Protein AF-A0A1I7AZU3-F1 (afdb_monomer_lite)

pLDDT: mean 82.23, std 17.41, range [39.06, 98.44]

Secondary structure (DSSP, 8-state):
--SSHHHHHHHHHHHHHHHHHHHHHS-HHHHHHHHHHHHHHT-HHHHHHHHHHHHHTT--TT---SS---------GGGGG-TTHHHHHHHHHHHHHHHHHHHHTS-S-TTSS-HHHHHHHHHSS-GGG--HHHHHHHHHHHHHHHHHHHHHHHHHHHHH-TT-

Radius of gyration: 26.76 Å; chains: 1; bounding box: 68×52×59 Å

Foldseek 3Di:
DPPVVVVVVVVVVVVLVVLLVVLLPDDPVVLVVQLVVCVVVVPPSSNVSSVVSCVVVVVPPDPPDPPPLDDDDDDEPQCVVDVCLVVLLSLLLVLVLLVVCVVVLDQDRSNVDHSQVVCCVPPVDGRHPDHPVNSVVSNVVCVVCVVVSVVSSVVSCVVHPPDD

Sequence (164 aa):
MKLLQAAALLLLATTHQIVAEGLASLSKPELKTAVRDAVEAGDHENLMAAMEEIRRRKMWVFQPTASTCVMNVPELPVFSQHFANRMHVEQAYQLAAQKRFLEEGSCPCMFDWSFSSFVLGHLGKSPNELTQDDVIQLRDWRSQELSDILGRYTEFRNANCQGD

Organism: NCBI:txid999627

Structure (mmCIF, N/CA/C/O backbone):
data_AF-A0A1I7AZU3-F1
#
_entry.id   AF-A0A1I7AZU3-F1
#
loop_
_atom_site.group_PDB
_atom_site.id
_atom_site.type_symbol
_atom_site.label_atom_id
_atom_site.label_alt_id
_atom_site.label_comp_id
_atom_site.label_asym_id
_atom_site.label_entity_id
_atom_site.label_seq_id
_atom_site.pdbx_PDB_ins_code
_atom_site.Cartn_x
_atom_site.Cartn_y
_atom_site.Cartn_z
_atom_site.occupancy
_atom_site.B_iso_or_equiv
_atom_site.auth_seq_id
_atom_site.auth_comp_id
_atom_site.auth_asym_id
_atom_site.auth_atom_id
_atom_site.pdbx_PDB_model_num
ATOM 1 N N . MET A 1 1 ? 53.845 36.455 -38.202 1.00 45.72 1 MET A N 1
ATOM 2 C CA . MET A 1 1 ? 53.624 35.124 -37.587 1.00 45.72 1 MET A CA 1
ATOM 3 C C . MET A 1 1 ? 52.453 35.151 -36.584 1.00 45.72 1 MET A C 1
ATOM 5 O O . MET A 1 1 ? 52.608 34.724 -35.454 1.00 45.72 1 MET A O 1
ATOM 9 N N . LYS A 1 2 ? 51.278 35.683 -36.975 1.00 47.38 2 LYS A N 1
ATOM 10 C CA . LYS A 1 2 ? 50.066 35.784 -36.120 1.00 47.38 2 LYS A CA 1
ATOM 11 C C . LYS A 1 2 ? 48.820 35.107 -36.723 1.00 47.38 2 LYS A C 1
ATOM 13 O O . LYS A 1 2 ? 47.748 35.180 -36.145 1.00 47.38 2 LYS A O 1
ATOM 18 N N . LEU A 1 3 ? 48.959 34.434 -37.869 1.00 44.22 3 LEU A N 1
ATOM 19 C CA . LEU A 1 3 ? 47.843 33.788 -38.579 1.00 44.22 3 LEU A CA 1
ATOM 20 C C . LEU A 1 3 ? 47.729 32.277 -38.302 1.00 44.22 3 LEU A C 1
ATOM 22 O O . LEU A 1 3 ? 46.740 31.666 -38.678 1.00 44.22 3 LEU A O 1
ATOM 26 N N . LEU A 1 4 ? 48.705 31.675 -37.612 1.00 46.72 4 LEU A N 1
ATOM 27 C CA . LEU A 1 4 ? 48.727 30.230 -37.336 1.00 46.72 4 LEU A CA 1
ATOM 28 C C . LEU A 1 4 ? 48.039 29.836 -36.014 1.00 46.72 4 LEU A C 1
ATOM 30 O O . LEU A 1 4 ? 47.676 28.679 -35.852 1.00 46.72 4 LEU A O 1
ATOM 34 N N . GLN A 1 5 ? 47.798 30.777 -35.090 1.00 47.41 5 GLN A N 1
ATOM 35 C CA . GLN A 1 5 ? 47.123 30.484 -33.811 1.00 47.41 5 GLN A CA 1
ATOM 36 C C . GLN A 1 5 ? 45.587 30.504 -33.898 1.00 47.41 5 GLN A C 1
ATOM 38 O O . GLN A 1 5 ? 44.932 29.867 -33.081 1.00 47.41 5 GLN A O 1
ATOM 43 N N . ALA A 1 6 ? 45.000 31.170 -34.898 1.00 47.62 6 ALA A N 1
ATOM 44 C CA . ALA A 1 6 ? 43.546 31.180 -35.087 1.00 47.62 6 ALA A CA 1
ATOM 45 C C . ALA A 1 6 ? 43.016 29.871 -35.709 1.00 47.62 6 ALA A C 1
ATOM 47 O O . ALA A 1 6 ? 41.888 29.475 -35.438 1.00 47.62 6 ALA A O 1
ATOM 48 N N . ALA A 1 7 ? 43.835 29.166 -36.498 1.00 48.12 7 ALA A N 1
ATOM 49 C CA . ALA A 1 7 ? 43.421 27.933 -37.170 1.00 48.12 7 ALA A CA 1
ATOM 50 C C . ALA A 1 7 ? 43.300 26.732 -36.209 1.00 48.12 7 ALA A C 1
ATOM 52 O O . ALA A 1 7 ? 42.414 25.900 -36.378 1.00 48.12 7 ALA A O 1
ATOM 53 N N . ALA A 1 8 ? 44.137 26.663 -35.167 1.00 48.19 8 ALA A N 1
ATOM 54 C CA . ALA A 1 8 ? 44.106 25.565 -34.195 1.00 48.19 8 ALA A CA 1
ATOM 55 C C . ALA A 1 8 ? 42.882 25.620 -33.258 1.00 48.19 8 ALA A C 1
ATOM 57 O O . ALA A 1 8 ? 42.354 24.581 -32.873 1.00 48.19 8 ALA A O 1
ATOM 58 N N . LEU A 1 9 ? 42.391 26.823 -32.937 1.00 46.00 9 LEU A N 1
ATOM 59 C CA . LEU A 1 9 ? 41.189 27.016 -32.116 1.00 46.00 9 LEU A CA 1
ATOM 60 C C . LEU A 1 9 ? 39.888 26.682 -32.864 1.00 46.00 9 LEU A C 1
ATOM 62 O O . LEU A 1 9 ? 38.929 26.259 -32.226 1.00 46.00 9 LEU A O 1
ATOM 66 N N . LEU A 1 10 ? 39.853 26.807 -34.198 1.00 48.47 10 LEU A N 1
ATOM 67 C CA . LEU A 1 10 ? 38.693 26.371 -34.985 1.00 48.47 10 LEU A CA 1
ATOM 68 C C . LEU A 1 10 ? 38.595 24.841 -35.105 1.00 48.47 10 LEU A C 1
ATOM 70 O O . LEU A 1 10 ? 37.488 24.318 -35.123 1.00 48.47 10 LEU A O 1
ATOM 74 N N . LEU A 1 11 ? 39.719 24.119 -35.154 1.00 46.72 11 LEU A N 1
ATOM 75 C CA . LEU A 1 11 ? 39.732 22.655 -35.321 1.00 46.72 11 LEU A CA 1
ATOM 76 C C . LEU A 1 11 ? 39.315 21.882 -34.057 1.00 46.72 11 LEU A C 1
ATOM 78 O O . LEU A 1 11 ? 38.785 20.783 -34.165 1.00 46.72 11 LEU A O 1
ATOM 82 N N . LEU A 1 12 ? 39.528 22.448 -32.866 1.00 47.03 12 LEU A N 1
ATOM 83 C CA . LEU A 1 12 ? 39.080 21.850 -31.598 1.00 47.03 12 LEU A CA 1
ATOM 84 C C . LEU A 1 12 ? 37.585 22.082 -31.326 1.00 47.03 12 LEU A C 1
ATOM 86 O O . LEU A 1 12 ? 36.958 21.306 -30.608 1.00 47.03 12 LEU A O 1
ATOM 90 N N . ALA A 1 13 ? 37.007 23.139 -31.905 1.00 49.25 13 ALA A N 1
ATOM 91 C CA . ALA A 1 13 ? 35.579 23.423 -31.792 1.00 49.25 13 ALA A CA 1
ATOM 92 C C . ALA A 1 13 ? 34.733 22.493 -32.680 1.00 49.25 13 ALA A C 1
ATOM 94 O O . ALA A 1 13 ? 33.637 22.097 -32.284 1.00 49.25 13 ALA A O 1
ATOM 95 N N . THR A 1 14 ? 35.250 22.100 -33.850 1.00 48.59 14 THR A N 1
ATOM 96 C CA . THR A 1 14 ? 34.503 21.277 -34.812 1.00 48.59 14 THR A CA 1
ATOM 97 C C . THR A 1 14 ? 34.345 19.825 -34.369 1.00 48.59 14 THR A C 1
ATOM 99 O O . THR A 1 14 ? 33.308 19.228 -34.643 1.00 48.59 14 THR A O 1
ATOM 102 N N . THR A 1 15 ? 35.311 19.243 -33.652 1.00 51.50 15 THR A N 1
ATOM 103 C CA . THR A 1 15 ? 35.198 17.853 -33.170 1.00 51.50 15 THR A CA 1
ATOM 104 C C . THR A 1 15 ? 34.104 17.701 -32.114 1.00 51.50 15 THR A C 1
ATOM 106 O O . THR A 1 15 ? 33.299 16.776 -32.200 1.00 51.50 15 THR A O 1
ATOM 109 N N . HIS A 1 16 ? 34.000 18.657 -31.184 1.00 51.28 16 HIS A N 1
ATOM 110 C CA . HIS A 1 16 ? 32.937 18.684 -30.173 1.00 51.28 16 HIS A CA 1
ATOM 111 C C . HIS A 1 16 ? 31.542 18.829 -30.798 1.00 51.28 16 HIS A C 1
ATOM 113 O O . HIS A 1 16 ? 30.585 18.209 -30.336 1.00 51.28 16 HIS A O 1
ATOM 119 N N . GLN A 1 17 ? 31.419 19.619 -31.867 1.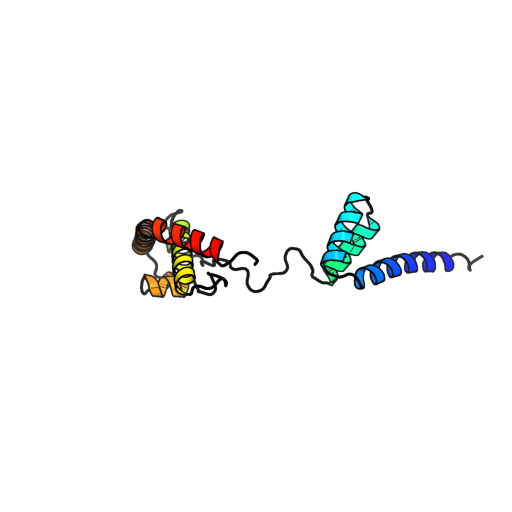00 55.00 17 GLN A N 1
ATOM 120 C CA . GLN A 1 17 ? 30.143 19.832 -32.556 1.00 55.00 17 GLN A CA 1
ATOM 121 C C . GLN A 1 17 ? 29.673 18.581 -33.314 1.00 55.00 17 GLN A C 1
ATOM 123 O O . GLN A 1 17 ? 28.489 18.260 -33.255 1.00 55.00 17 GLN A O 1
ATOM 128 N N . ILE A 1 18 ? 30.587 17.827 -33.941 1.00 57.66 18 ILE A N 1
ATOM 129 C CA . ILE A 1 18 ? 30.251 16.597 -34.685 1.00 57.66 18 ILE A CA 1
ATOM 130 C C . ILE A 1 18 ? 29.723 15.502 -33.747 1.00 57.66 18 ILE A C 1
ATOM 132 O O . ILE A 1 18 ? 28.730 14.844 -34.063 1.00 57.66 18 ILE A O 1
ATOM 136 N N . VAL A 1 19 ? 30.351 15.318 -32.581 1.00 61.09 19 VAL A N 1
ATOM 137 C CA . VAL A 1 19 ? 29.896 14.327 -31.592 1.00 61.09 19 VAL A CA 1
ATOM 138 C C . VAL A 1 19 ? 28.542 14.738 -31.006 1.00 61.09 19 VAL A C 1
ATOM 140 O O . VAL A 1 19 ? 27.632 13.915 -30.923 1.00 61.09 19 VAL A O 1
ATOM 143 N N . ALA A 1 20 ? 28.357 16.019 -30.674 1.00 60.16 20 ALA A N 1
ATOM 144 C CA . ALA A 1 20 ? 27.099 16.519 -30.123 1.00 60.16 20 ALA A CA 1
ATOM 145 C C . ALA A 1 20 ? 25.921 16.413 -31.113 1.00 60.16 20 ALA A C 1
ATOM 147 O O . ALA A 1 20 ? 24.836 15.978 -30.727 1.00 60.16 20 ALA A O 1
ATOM 148 N N . GLU A 1 21 ? 26.120 16.763 -32.388 1.00 62.31 21 GLU A N 1
ATOM 149 C CA . GLU A 1 21 ? 25.087 16.638 -33.428 1.00 62.31 21 GLU A CA 1
ATOM 150 C C . GLU A 1 21 ? 24.752 15.170 -33.734 1.00 62.31 21 GLU A C 1
ATOM 152 O O . GLU A 1 21 ? 23.577 14.821 -33.875 1.00 62.31 21 GLU A O 1
ATOM 157 N N . GLY A 1 22 ? 25.760 14.290 -33.755 1.00 77.62 22 GLY A N 1
ATOM 158 C CA . GLY A 1 22 ? 25.564 12.850 -33.917 1.00 77.62 22 GLY A CA 1
ATOM 159 C C . GLY A 1 22 ? 24.722 12.260 -32.787 1.00 77.62 22 GLY A C 1
ATOM 160 O O . GLY A 1 22 ? 23.694 11.628 -33.040 1.00 77.62 22 GLY A O 1
ATOM 161 N N . LEU A 1 23 ? 25.085 12.547 -31.535 1.00 84.50 23 LEU A N 1
ATOM 162 C CA . LEU A 1 23 ? 24.349 12.084 -30.356 1.00 84.50 23 LEU A CA 1
ATOM 163 C C . LEU A 1 23 ? 22.936 12.672 -30.289 1.00 84.50 23 LEU A C 1
ATOM 165 O O . LEU A 1 23 ? 22.009 11.959 -29.907 1.00 84.50 23 LEU A O 1
ATOM 169 N N . ALA A 1 24 ? 22.742 13.926 -30.715 1.00 82.12 24 ALA A N 1
ATOM 170 C CA . ALA A 1 24 ? 21.436 14.585 -30.795 1.00 82.12 24 ALA A CA 1
ATOM 171 C C . ALA A 1 24 ? 20.447 13.907 -31.755 1.00 82.12 24 ALA A C 1
ATOM 173 O O . ALA A 1 24 ? 19.235 14.034 -31.565 1.00 82.12 24 ALA A O 1
ATOM 174 N N . SER A 1 25 ? 20.944 13.147 -32.731 1.00 84.69 25 SER A N 1
ATOM 175 C CA . SER A 1 25 ? 20.119 12.397 -33.683 1.00 84.69 25 SER A CA 1
ATOM 176 C C . SER A 1 25 ? 19.755 10.976 -33.226 1.00 84.69 25 SER A C 1
ATOM 178 O O . SER A 1 25 ? 18.786 10.411 -33.730 1.00 84.69 25 SER A O 1
ATOM 180 N N . LEU A 1 26 ? 20.471 10.410 -32.244 1.00 86.38 26 LEU A N 1
ATOM 181 C CA . LEU A 1 26 ? 20.237 9.040 -31.766 1.00 86.38 26 LEU A CA 1
ATOM 182 C C . LEU A 1 26 ? 18.889 8.893 -31.052 1.00 86.38 26 LEU A C 1
ATOM 184 O O . LEU A 1 26 ? 18.452 9.801 -30.343 1.00 86.38 26 LEU A O 1
ATOM 188 N N . SER A 1 27 ? 18.250 7.728 -31.148 1.00 81.31 27 SER A N 1
ATOM 189 C CA . SER A 1 27 ? 17.103 7.360 -30.310 1.00 81.31 27 SER A CA 1
ATOM 190 C C . SER A 1 27 ? 17.516 7.059 -28.859 1.00 81.31 27 SER A C 1
ATOM 192 O O . SER A 1 27 ? 18.696 6.955 -28.522 1.00 81.31 27 SER A O 1
ATOM 194 N N . LYS A 1 28 ? 16.538 6.913 -27.949 1.00 79.00 28 LYS A N 1
ATOM 195 C CA . LYS A 1 28 ? 16.831 6.622 -26.532 1.00 79.00 28 LYS A CA 1
ATOM 196 C C . LYS A 1 28 ? 17.616 5.308 -26.328 1.00 79.00 28 LYS A C 1
ATOM 198 O O . LYS A 1 28 ? 18.540 5.330 -25.516 1.00 79.00 28 LYS A O 1
ATOM 203 N N . PRO A 1 29 ? 17.273 4.182 -26.991 1.00 79.38 29 PRO A N 1
ATOM 204 C CA . PRO A 1 29 ? 18.056 2.948 -26.892 1.00 79.38 29 PRO A CA 1
ATOM 205 C C . PRO A 1 29 ? 19.464 3.094 -27.473 1.00 79.38 29 PRO A C 1
ATOM 207 O O . PRO A 1 29 ? 20.424 2.682 -26.833 1.00 79.38 29 PRO A O 1
ATOM 210 N N . GLU A 1 30 ? 19.596 3.750 -28.626 1.00 82.81 30 GLU A N 1
ATOM 211 C CA . GLU A 1 30 ? 20.893 3.966 -29.281 1.00 82.81 30 GLU A CA 1
ATOM 212 C C . GLU A 1 30 ? 21.827 4.828 -28.424 1.00 82.81 30 GLU A C 1
ATOM 214 O O . GLU A 1 30 ? 23.012 4.529 -28.315 1.00 82.81 30 GLU A O 1
ATOM 219 N N . LEU A 1 31 ? 21.296 5.835 -27.724 1.00 87.25 31 LEU A N 1
ATOM 220 C CA . LEU A 1 31 ? 22.081 6.656 -26.802 1.00 87.25 31 LEU A CA 1
ATOM 221 C C . LEU A 1 31 ? 22.555 5.870 -25.561 1.00 87.25 31 LEU A C 1
ATOM 223 O O . LEU A 1 31 ? 23.650 6.113 -25.062 1.00 87.25 31 LEU A O 1
ATOM 227 N N . LYS A 1 32 ? 21.771 4.894 -25.073 1.00 82.50 32 LYS A N 1
ATOM 228 C CA . LYS A 1 32 ? 22.205 3.979 -23.996 1.00 82.50 32 LYS A CA 1
ATOM 229 C C . LYS A 1 32 ? 23.297 3.021 -24.476 1.00 82.50 32 LYS A C 1
ATOM 231 O O . LYS A 1 32 ? 24.244 2.765 -23.737 1.00 82.50 32 LYS A O 1
ATOM 236 N N . THR A 1 33 ? 23.167 2.517 -25.702 1.00 84.12 33 THR A N 1
ATOM 237 C CA . THR A 1 33 ? 24.197 1.709 -26.363 1.00 84.12 33 THR A CA 1
ATOM 238 C C . THR A 1 33 ? 25.496 2.496 -26.517 1.00 84.12 33 THR A C 1
ATOM 240 O O . THR A 1 33 ? 26.537 1.995 -26.118 1.00 84.12 33 THR A O 1
ATOM 243 N N . ALA A 1 34 ? 25.432 3.757 -26.953 1.00 84.69 34 ALA A N 1
ATOM 244 C CA . ALA A 1 34 ? 26.606 4.623 -27.059 1.00 84.69 34 ALA A CA 1
ATOM 245 C C . ALA A 1 34 ? 27.332 4.821 -25.712 1.00 84.69 34 ALA A C 1
ATOM 247 O O . ALA A 1 34 ? 28.558 4.780 -25.670 1.00 84.69 34 ALA A O 1
ATOM 248 N N . VAL A 1 35 ? 26.596 4.972 -24.599 1.00 86.75 35 VAL A N 1
ATOM 249 C CA . VAL A 1 35 ? 27.197 5.031 -23.250 1.00 86.75 35 VAL A CA 1
ATOM 250 C C . VAL A 1 35 ? 27.912 3.730 -22.897 1.00 86.75 35 VAL A C 1
ATOM 252 O O . VAL A 1 35 ? 29.043 3.773 -22.423 1.00 86.75 35 VAL A O 1
ATOM 255 N N . ARG A 1 36 ? 27.269 2.575 -23.115 1.00 85.69 36 ARG A N 1
ATOM 256 C CA . ARG A 1 36 ? 27.880 1.266 -22.843 1.00 85.69 36 ARG A CA 1
ATOM 257 C C . ARG A 1 36 ? 29.158 1.084 -23.659 1.00 85.69 36 ARG A C 1
ATOM 259 O O . ARG A 1 36 ? 30.191 0.760 -23.086 1.00 85.69 36 ARG A O 1
ATOM 266 N N . ASP A 1 37 ? 29.085 1.319 -24.963 1.00 86.06 37 ASP A N 1
ATOM 267 C CA . ASP A 1 37 ? 30.198 1.088 -25.880 1.00 86.06 37 ASP A CA 1
ATOM 268 C C . ASP A 1 37 ? 31.380 2.028 -25.554 1.00 86.06 37 ASP A C 1
ATOM 270 O O . ASP A 1 37 ? 32.532 1.601 -25.575 1.00 86.06 37 ASP A O 1
ATOM 274 N N . ALA A 1 38 ? 31.110 3.275 -25.141 1.00 88.12 38 ALA A N 1
ATOM 275 C CA . ALA A 1 38 ? 32.138 4.202 -24.661 1.00 88.12 38 ALA A CA 1
ATOM 276 C C . ALA A 1 38 ? 32.782 3.753 -23.334 1.00 88.12 38 ALA A C 1
ATOM 278 O O . ALA A 1 38 ? 33.993 3.885 -23.163 1.00 88.12 38 ALA A O 1
ATOM 279 N N . VAL A 1 39 ? 32.008 3.181 -22.401 1.00 85.75 39 VAL A N 1
ATOM 280 C CA . VAL A 1 39 ? 32.547 2.595 -21.157 1.00 85.75 39 VAL A CA 1
ATOM 281 C C . VAL A 1 39 ? 33.443 1.395 -21.459 1.00 85.75 39 VAL A C 1
ATOM 283 O O . VAL A 1 39 ? 34.542 1.308 -20.917 1.00 85.75 39 VAL A O 1
ATOM 286 N N . GLU A 1 40 ? 32.999 0.487 -22.328 1.00 84.62 40 GLU A N 1
ATOM 287 C CA . GLU A 1 40 ? 33.759 -0.709 -22.714 1.00 84.62 40 GLU A CA 1
ATOM 288 C C . GLU A 1 40 ? 35.057 -0.354 -23.452 1.00 84.62 40 GLU A C 1
ATOM 290 O O . GLU A 1 40 ? 36.088 -0.991 -23.235 1.00 84.62 40 GLU A O 1
ATOM 295 N N . ALA A 1 41 ? 35.029 0.699 -24.272 1.00 88.44 41 ALA A N 1
ATOM 296 C CA . ALA A 1 41 ? 36.199 1.214 -24.974 1.00 88.44 41 ALA A CA 1
ATOM 297 C C . ALA A 1 41 ? 37.124 2.084 -24.098 1.00 88.44 41 ALA A C 1
ATOM 299 O O . ALA A 1 41 ? 38.217 2.440 -24.539 1.00 88.44 41 ALA A O 1
ATOM 300 N N . GLY A 1 42 ? 36.708 2.453 -22.879 1.00 86.06 42 GLY A N 1
ATOM 301 C CA . GLY A 1 42 ? 37.424 3.430 -22.051 1.00 86.06 42 GLY A CA 1
ATOM 302 C C . GLY A 1 42 ? 37.466 4.837 -22.666 1.00 86.06 42 GLY A C 1
ATOM 303 O O . GLY A 1 42 ? 38.367 5.620 -22.363 1.00 86.06 42 GLY A O 1
ATOM 304 N N . ASP A 1 43 ? 36.512 5.157 -23.541 1.00 88.50 43 ASP A N 1
ATOM 305 C CA . ASP A 1 43 ? 36.437 6.408 -24.290 1.00 88.50 43 ASP A CA 1
ATOM 306 C C . ASP A 1 43 ? 35.739 7.491 -23.458 1.00 88.50 43 ASP A C 1
ATOM 308 O O . ASP A 1 43 ? 34.512 7.625 -23.430 1.00 88.50 43 ASP A O 1
ATOM 312 N N . HIS A 1 44 ? 36.551 8.259 -22.733 1.00 84.31 44 HIS A N 1
ATOM 313 C CA . HIS A 1 44 ? 36.065 9.277 -21.812 1.00 84.31 44 HIS A CA 1
ATOM 314 C C . HIS A 1 44 ? 35.313 10.419 -22.511 1.00 84.31 44 HIS A C 1
ATOM 316 O O . HIS A 1 44 ? 34.316 10.899 -21.973 1.00 84.31 44 HIS A O 1
ATOM 322 N N . GLU A 1 45 ? 35.754 10.852 -23.695 1.00 84.62 45 GLU A N 1
ATOM 323 C CA . GLU A 1 45 ? 35.132 11.983 -24.393 1.00 84.62 45 GLU A CA 1
ATOM 324 C C . GLU A 1 45 ? 33.734 11.615 -24.895 1.00 84.62 45 GLU A C 1
ATOM 326 O O . GLU A 1 45 ? 32.770 12.338 -24.625 1.00 84.62 45 GLU A O 1
ATOM 331 N N . ASN A 1 46 ? 33.590 10.452 -25.535 1.00 84.06 46 ASN A N 1
ATOM 332 C CA . ASN A 1 46 ? 32.284 9.989 -26.003 1.00 84.06 46 ASN A CA 1
ATOM 333 C C . ASN A 1 46 ? 31.351 9.621 -24.845 1.00 84.06 46 ASN A C 1
ATOM 335 O O . ASN A 1 46 ? 30.148 9.886 -24.921 1.00 84.06 46 ASN A O 1
ATOM 339 N N . LEU A 1 47 ? 31.889 9.086 -23.743 1.00 88.62 47 LEU A N 1
ATOM 340 C CA . LEU A 1 47 ? 31.111 8.844 -22.531 1.00 88.62 47 LEU A CA 1
ATOM 341 C C . LEU A 1 47 ? 30.535 10.151 -21.972 1.00 88.62 47 LEU A C 1
ATOM 343 O O . LEU A 1 47 ? 29.338 10.225 -21.691 1.00 88.62 47 LEU A O 1
ATOM 347 N N . MET A 1 48 ? 31.360 11.190 -21.827 1.00 88.62 48 MET A N 1
ATOM 348 C CA . MET A 1 48 ? 30.910 12.475 -21.290 1.00 88.62 48 MET A CA 1
ATOM 349 C C . MET A 1 48 ? 29.894 13.148 -22.214 1.00 88.62 48 MET A C 1
ATOM 351 O O . MET A 1 48 ? 28.845 13.579 -21.734 1.00 88.62 48 MET A O 1
ATOM 355 N N . ALA A 1 49 ? 30.130 13.147 -23.527 1.00 89.25 49 ALA A N 1
ATOM 356 C CA . ALA A 1 49 ? 29.195 13.704 -24.500 1.00 89.25 49 ALA A CA 1
ATOM 357 C C . ALA A 1 49 ? 27.838 12.968 -24.490 1.00 89.25 49 ALA A C 1
ATOM 359 O O . ALA A 1 49 ? 26.777 13.599 -24.484 1.00 89.25 49 ALA A O 1
ATOM 360 N N . ALA A 1 50 ? 27.841 11.632 -24.409 1.00 87.31 50 ALA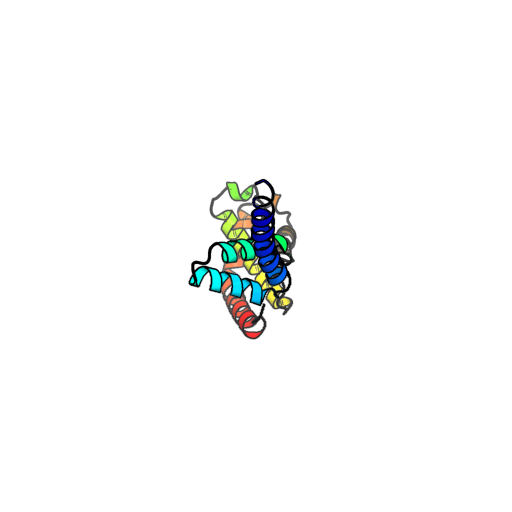 A N 1
ATOM 361 C CA . ALA A 1 50 ? 26.612 10.843 -24.316 1.00 87.31 50 ALA A CA 1
ATOM 362 C C . ALA A 1 50 ? 25.863 11.090 -22.994 1.00 87.31 50 ALA A C 1
ATOM 364 O O . ALA A 1 50 ? 24.634 11.196 -22.985 1.00 87.31 50 ALA A O 1
ATOM 365 N N . MET A 1 51 ? 26.582 11.247 -21.878 1.00 85.94 51 MET A N 1
ATOM 366 C CA . MET A 1 51 ? 25.997 11.574 -20.572 1.00 85.94 51 MET A CA 1
ATOM 367 C C . MET A 1 51 ? 25.420 12.996 -20.524 1.00 85.94 51 MET A C 1
ATOM 369 O O . MET A 1 51 ? 24.352 13.208 -19.941 1.00 85.94 51 MET A O 1
ATOM 373 N N . GLU A 1 52 ? 26.073 13.969 -21.161 1.00 88.25 52 GLU A N 1
ATOM 374 C CA . GLU A 1 52 ? 25.547 15.325 -21.337 1.00 88.25 52 GLU A CA 1
ATOM 375 C C . GLU A 1 52 ? 24.275 15.328 -22.180 1.00 88.25 52 GLU A C 1
ATOM 377 O O . GLU A 1 52 ? 23.302 15.996 -21.823 1.00 88.25 52 GLU A O 1
ATOM 382 N N . GLU A 1 53 ? 24.231 14.523 -23.238 1.00 87.44 53 GLU A N 1
ATOM 383 C CA . GLU A 1 53 ? 23.047 14.387 -24.076 1.00 87.44 53 GLU A CA 1
ATOM 384 C C . GLU A 1 53 ? 21.886 13.704 -23.331 1.00 87.44 53 GLU A C 1
ATOM 386 O O . GLU A 1 53 ? 20.742 14.168 -23.388 1.00 87.44 53 GLU A O 1
ATOM 391 N N . ILE A 1 54 ? 22.169 12.661 -22.541 1.00 84.81 54 ILE A N 1
ATOM 392 C CA . ILE A 1 54 ? 21.200 12.042 -21.621 1.00 84.81 54 ILE A CA 1
ATOM 393 C C . ILE A 1 54 ? 20.664 13.083 -20.634 1.00 84.81 54 ILE A C 1
ATOM 395 O O . ILE A 1 54 ? 19.448 13.185 -20.440 1.00 84.81 54 ILE A O 1
ATOM 399 N N . ARG A 1 55 ? 21.545 13.897 -20.042 1.00 80.19 55 ARG A N 1
ATOM 400 C CA . ARG A 1 55 ? 21.169 14.983 -19.129 1.00 80.19 55 ARG A CA 1
ATOM 401 C C . ARG A 1 55 ? 20.303 16.032 -19.828 1.00 80.19 55 ARG A C 1
ATOM 403 O O . ARG A 1 55 ? 19.260 16.403 -19.283 1.00 80.19 55 ARG A O 1
ATOM 410 N N . ARG A 1 56 ? 20.688 16.483 -21.027 1.00 85.00 56 ARG A N 1
ATOM 411 C CA . ARG A 1 56 ? 19.963 17.472 -21.845 1.00 85.00 56 ARG A CA 1
ATOM 412 C C . ARG A 1 56 ? 18.555 16.993 -22.177 1.00 85.00 56 ARG A C 1
ATOM 414 O O . ARG A 1 56 ? 17.591 17.743 -22.026 1.00 85.00 56 ARG A O 1
ATOM 421 N N . ARG A 1 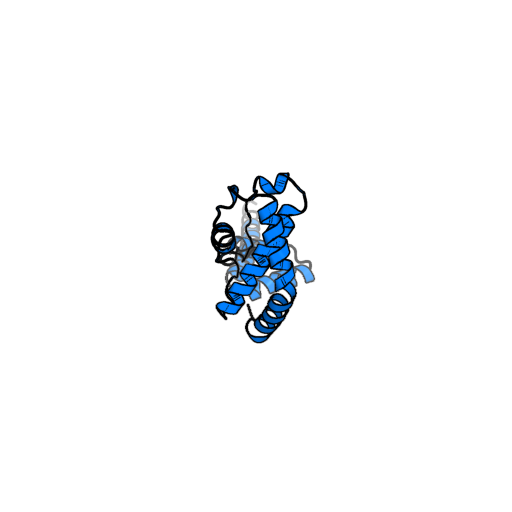57 ? 18.419 15.722 -22.556 1.00 82.38 57 ARG A N 1
ATOM 422 C CA . ARG A 1 57 ? 17.129 15.072 -22.840 1.00 82.38 57 ARG A CA 1
ATOM 423 C C . ARG A 1 57 ? 16.353 14.668 -21.591 1.00 82.38 57 ARG A C 1
ATOM 425 O O . ARG A 1 57 ? 15.285 14.066 -21.707 1.00 82.38 57 ARG A O 1
ATOM 432 N N . LYS A 1 58 ? 16.888 14.965 -20.402 1.00 77.75 58 LYS A N 1
ATOM 433 C CA . LYS A 1 58 ? 16.358 14.523 -19.110 1.00 77.75 58 LYS A CA 1
ATOM 434 C C . LYS A 1 58 ? 16.115 13.011 -19.076 1.00 77.75 58 LYS A C 1
ATOM 436 O O . LYS A 1 58 ? 15.231 12.570 -18.361 1.00 77.75 58 LYS A O 1
ATOM 441 N N . MET A 1 59 ? 16.892 12.214 -19.809 1.00 72.81 59 MET A N 1
ATOM 442 C CA . MET A 1 59 ? 16.795 10.749 -19.883 1.00 72.81 59 MET A CA 1
ATOM 443 C C . MET A 1 59 ? 17.394 10.050 -18.656 1.00 72.81 59 MET A C 1
ATOM 445 O O . MET A 1 59 ? 17.892 8.929 -18.755 1.00 72.81 59 MET A O 1
ATOM 449 N N . TRP A 1 60 ? 17.371 10.716 -17.502 1.00 62.56 60 TRP A N 1
ATOM 450 C CA . TRP A 1 60 ? 17.800 10.130 -16.244 1.00 62.56 60 TRP A CA 1
ATOM 451 C C . TRP A 1 60 ? 17.131 8.765 -16.071 1.00 62.56 60 TRP A C 1
ATOM 453 O O . TRP A 1 60 ? 15.939 8.612 -16.340 1.00 62.56 60 TRP A O 1
ATOM 463 N N . VAL A 1 61 ? 17.889 7.792 -15.563 1.00 54.59 61 VAL A N 1
ATOM 464 C CA . VAL A 1 61 ? 17.352 6.506 -15.076 1.00 54.59 61 VAL A CA 1
ATOM 465 C C . VAL A 1 61 ? 16.220 6.739 -14.055 1.00 54.59 61 VAL A C 1
ATOM 467 O O . VAL A 1 61 ? 15.357 5.891 -13.878 1.00 54.59 61 VAL A O 1
ATOM 470 N N . PHE A 1 62 ? 16.175 7.945 -13.476 1.00 47.38 62 PHE A N 1
ATOM 471 C CA . PHE A 1 62 ? 15.128 8.480 -12.618 1.00 47.38 62 PHE A CA 1
ATOM 472 C C . PHE A 1 62 ? 14.398 9.667 -13.275 1.00 47.38 62 PHE A C 1
ATOM 474 O O . PHE A 1 62 ? 14.366 10.774 -12.741 1.00 47.38 62 PHE A O 1
ATOM 481 N N . GLN A 1 63 ? 13.816 9.484 -14.459 1.00 39.06 63 GLN A N 1
ATOM 482 C CA . GLN A 1 63 ? 12.595 10.234 -14.756 1.00 39.06 63 GLN A CA 1
ATOM 483 C C . GLN A 1 63 ? 11.506 9.645 -13.858 1.00 39.06 63 GLN A C 1
ATOM 485 O O . GLN A 1 63 ? 11.348 8.425 -13.889 1.00 39.06 63 GLN A O 1
ATOM 490 N N . PRO A 1 64 ? 10.762 10.443 -13.066 1.00 40.16 64 PRO A N 1
ATOM 491 C CA . PRO A 1 64 ? 9.531 9.943 -12.489 1.00 40.16 64 PRO A CA 1
ATOM 492 C C . PRO A 1 64 ? 8.626 9.636 -13.680 1.00 40.16 64 PRO A C 1
ATOM 494 O O . PRO A 1 64 ? 8.041 10.527 -14.298 1.00 40.16 64 PRO A O 1
ATOM 497 N N . THR A 1 65 ? 8.586 8.364 -14.063 1.00 41.31 65 THR A N 1
ATOM 498 C CA . THR A 1 65 ? 7.457 7.813 -14.792 1.00 41.31 65 THR A CA 1
ATOM 499 C C . THR A 1 65 ? 6.212 8.229 -14.014 1.00 41.31 65 THR A C 1
ATOM 501 O O . THR A 1 65 ? 6.251 8.299 -12.783 1.00 41.31 65 THR A O 1
ATOM 504 N N . ALA A 1 66 ? 5.174 8.650 -14.740 1.00 43.78 66 ALA A N 1
ATOM 505 C CA . ALA A 1 66 ? 3.903 9.132 -14.206 1.00 43.78 66 ALA A CA 1
ATOM 506 C C . ALA A 1 66 ? 3.582 8.493 -12.847 1.00 43.78 66 ALA A C 1
ATOM 508 O O . ALA A 1 66 ? 3.467 7.277 -12.794 1.00 43.78 66 ALA A O 1
ATOM 509 N N . SER A 1 67 ? 3.543 9.300 -11.774 1.00 47.72 67 SER A N 1
ATOM 510 C CA . SER A 1 67 ? 3.268 8.864 -10.394 1.00 47.72 67 SER A CA 1
ATOM 511 C C . SER A 1 67 ? 3.811 7.463 -10.082 1.00 47.72 67 SER A C 1
ATOM 513 O O . SER A 1 67 ? 3.072 6.484 -10.183 1.00 47.72 67 SER A O 1
ATOM 515 N N . THR A 1 68 ? 5.090 7.345 -9.710 1.00 54.00 68 THR A N 1
ATOM 516 C CA . THR A 1 68 ? 5.617 6.100 -9.129 1.00 54.00 68 THR A CA 1
ATOM 517 C C . THR A 1 68 ? 4.575 5.545 -8.169 1.00 54.00 68 THR A C 1
ATOM 519 O O . THR A 1 68 ? 4.144 6.279 -7.277 1.00 54.00 68 THR A O 1
ATOM 522 N N . CYS A 1 69 ? 4.130 4.310 -8.403 1.00 74.19 69 CYS A N 1
ATOM 523 C CA . CYS A 1 69 ? 3.077 3.685 -7.625 1.00 74.19 69 CYS A CA 1
ATOM 524 C C . CYS A 1 69 ? 3.561 3.413 -6.202 1.00 74.19 69 CYS A C 1
ATOM 526 O O . CYS A 1 69 ? 3.991 2.314 -5.861 1.00 74.19 69 CYS A O 1
ATOM 528 N N . VAL A 1 70 ? 3.599 4.471 -5.404 1.00 83.62 70 VAL A N 1
ATOM 529 C CA . VAL A 1 70 ? 4.297 4.529 -4.132 1.00 83.62 70 VAL A CA 1
ATOM 530 C C . VAL A 1 70 ? 3.252 4.648 -3.055 1.00 83.62 70 VAL A C 1
ATOM 532 O O . VAL A 1 70 ? 2.428 5.562 -3.046 1.00 83.62 70 VAL A O 1
ATOM 535 N N . MET A 1 71 ? 3.328 3.715 -2.119 1.00 88.69 71 MET A N 1
ATOM 536 C CA . MET A 1 71 ? 2.581 3.802 -0.886 1.00 88.69 71 MET A CA 1
ATOM 537 C C . MET A 1 71 ? 2.992 5.072 -0.142 1.00 88.69 71 MET A C 1
ATOM 539 O O . MET A 1 71 ? 4.164 5.261 0.181 1.00 88.69 71 MET A O 1
ATOM 543 N N . ASN A 1 72 ? 2.019 5.930 0.148 1.00 91.38 72 ASN A N 1
ATOM 544 C CA . ASN A 1 72 ? 2.228 7.117 0.961 1.00 91.38 72 ASN A CA 1
ATOM 545 C C . ASN A 1 72 ? 1.381 7.027 2.231 1.00 91.38 72 ASN A C 1
ATOM 547 O O . ASN A 1 72 ? 0.155 7.129 2.165 1.00 91.38 72 ASN A O 1
ATOM 551 N N . VAL A 1 73 ? 2.043 6.852 3.373 1.00 94.38 73 VAL A N 1
ATOM 552 C CA . VAL A 1 73 ? 1.427 6.890 4.702 1.00 94.38 73 VAL A CA 1
ATOM 553 C C . VAL A 1 73 ? 2.014 8.092 5.451 1.00 94.38 73 VAL A C 1
ATOM 555 O O . VAL A 1 73 ? 3.234 8.151 5.618 1.00 94.38 73 VAL A O 1
ATOM 558 N N . PRO A 1 74 ? 1.190 9.074 5.864 1.00 93.44 74 PRO A N 1
ATOM 559 C CA . PRO A 1 74 ? 1.672 10.241 6.596 1.00 93.44 74 PRO A CA 1
ATOM 560 C C . PRO A 1 74 ? 2.171 9.847 7.990 1.00 93.44 74 PRO A C 1
ATOM 562 O O . PRO A 1 74 ? 1.745 8.835 8.537 1.00 93.44 74 PRO A O 1
ATOM 565 N N . GLU A 1 75 ? 3.027 10.668 8.598 1.00 95.69 75 GLU A N 1
ATOM 566 C CA . GLU A 1 75 ? 3.374 10.503 10.013 1.00 95.69 75 GLU A CA 1
ATOM 567 C C . GLU A 1 75 ? 2.153 10.773 10.896 1.00 95.69 75 GLU A C 1
ATOM 569 O O . GLU A 1 75 ? 1.507 11.814 10.764 1.00 95.69 75 GLU A O 1
ATOM 574 N N . LEU A 1 76 ? 1.850 9.846 11.809 1.00 95.88 76 LEU A N 1
ATOM 575 C CA . LEU A 1 76 ? 0.676 9.912 12.679 1.00 95.88 76 LEU A CA 1
ATOM 576 C C . LEU A 1 76 ? 1.069 9.871 14.157 1.00 95.88 76 LEU A C 1
ATOM 578 O O . LEU A 1 76 ? 2.017 9.166 14.520 1.00 95.88 76 LEU A O 1
ATOM 582 N N . PRO A 1 77 ? 0.297 10.522 15.049 1.00 96.38 77 PRO A N 1
ATOM 583 C CA . PRO A 1 77 ? 0.560 10.487 16.487 1.00 96.38 77 PRO A CA 1
ATOM 584 C C . PRO A 1 77 ? 0.653 9.064 17.052 1.00 96.38 77 PRO A C 1
ATOM 586 O O . PRO A 1 77 ? 1.524 8.780 17.876 1.00 96.38 77 PRO A O 1
ATOM 589 N N . VAL A 1 78 ? -0.191 8.144 16.571 1.00 96.81 78 VAL A N 1
ATOM 590 C CA . VAL A 1 78 ? -0.215 6.744 17.021 1.00 96.81 78 VAL A CA 1
ATOM 591 C C . VAL A 1 78 ? 1.100 6.002 16.752 1.00 96.81 78 VAL A C 1
ATOM 593 O O . VAL A 1 78 ? 1.429 5.061 17.470 1.00 96.81 78 VAL A O 1
ATOM 596 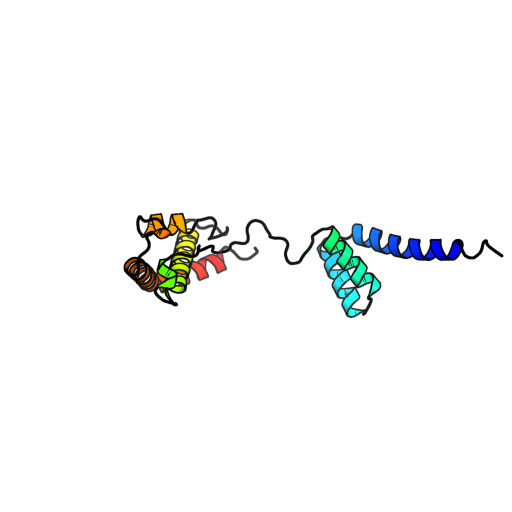N N . PHE A 1 79 ? 1.909 6.435 15.779 1.00 96.81 79 PHE A N 1
ATOM 597 C CA . PHE A 1 79 ? 3.190 5.790 15.464 1.00 96.81 79 PHE A CA 1
ATOM 598 C C . PHE A 1 79 ? 4.261 6.044 16.522 1.00 96.81 79 PHE A C 1
ATOM 600 O O . PHE A 1 79 ? 5.136 5.206 16.722 1.00 96.81 79 PHE A O 1
ATOM 607 N N . SER A 1 80 ? 4.159 7.153 17.256 1.00 95.25 80 SER A N 1
ATOM 608 C CA . SER A 1 80 ? 5.073 7.459 18.363 1.00 95.25 80 SER A CA 1
ATOM 609 C C . SER A 1 80 ? 4.868 6.553 19.582 1.00 95.25 80 SER A C 1
ATOM 611 O O . SER A 1 80 ? 5.763 6.418 20.412 1.00 95.25 80 SER A O 1
ATOM 613 N N . GLN A 1 81 ? 3.701 5.912 19.690 1.00 94.38 81 GLN A N 1
ATOM 614 C CA . GLN A 1 81 ? 3.320 5.131 20.866 1.00 94.38 81 GLN A CA 1
ATOM 615 C C . GLN A 1 81 ? 3.953 3.735 20.879 1.00 94.38 81 GLN A C 1
ATOM 617 O O . GLN A 1 81 ? 4.109 3.146 21.946 1.00 94.38 81 GLN A O 1
ATOM 622 N N . HIS A 1 82 ? 4.307 3.192 19.710 1.00 95.12 82 HIS A N 1
ATOM 623 C CA . HIS A 1 82 ? 5.016 1.922 19.592 1.00 95.12 82 HIS A CA 1
ATOM 624 C C . HIS A 1 82 ? 5.700 1.794 18.222 1.00 95.12 82 HIS A C 1
ATOM 626 O O . HIS A 1 82 ? 5.091 2.062 17.187 1.00 95.12 82 HIS A O 1
ATOM 632 N N . PHE A 1 83 ? 6.946 1.307 18.201 1.00 92.31 83 PHE A N 1
ATOM 633 C CA . PHE A 1 83 ? 7.786 1.258 16.992 1.00 92.31 83 PHE A CA 1
ATOM 634 C C . PHE A 1 83 ? 7.182 0.431 15.841 1.00 92.31 83 PHE A C 1
ATOM 636 O O . PHE A 1 83 ? 7.434 0.711 14.672 1.00 92.31 83 PHE A O 1
ATOM 643 N N . ALA A 1 84 ? 6.377 -0.587 16.162 1.00 94.62 84 ALA A N 1
ATOM 644 C CA . ALA A 1 84 ? 5.766 -1.479 15.174 1.00 94.62 84 ALA A CA 1
ATOM 645 C C . ALA A 1 84 ? 4.461 -0.940 14.561 1.00 94.62 84 ALA A C 1
ATOM 647 O O . ALA A 1 84 ? 3.960 -1.513 13.595 1.00 94.62 84 ALA A O 1
ATOM 648 N N . ASN A 1 85 ? 3.893 0.145 15.098 1.00 96.62 85 ASN A N 1
ATOM 649 C CA . ASN A 1 85 ? 2.570 0.616 14.679 1.00 96.62 85 ASN A CA 1
ATOM 650 C C . ASN A 1 85 ? 2.531 1.026 13.216 1.00 96.62 85 ASN A C 1
ATOM 652 O O . ASN A 1 85 ? 1.630 0.620 12.484 1.00 96.62 85 ASN A O 1
ATOM 656 N N . ARG A 1 86 ? 3.543 1.781 12.783 1.00 97.19 86 ARG A N 1
ATOM 657 C CA . ARG A 1 86 ? 3.681 2.191 11.387 1.00 97.19 86 ARG A CA 1
ATOM 658 C C . ARG A 1 86 ? 3.689 0.982 10.456 1.00 97.19 86 ARG A C 1
ATOM 660 O O . ARG A 1 86 ? 2.900 0.931 9.523 1.00 97.19 86 ARG A O 1
ATOM 667 N N . MET A 1 87 ? 4.510 -0.018 10.771 1.00 96.50 87 MET A N 1
ATOM 668 C CA . MET A 1 87 ? 4.596 -1.255 9.996 1.00 96.50 87 MET A CA 1
ATOM 669 C C . MET A 1 87 ? 3.237 -1.964 9.906 1.00 96.50 87 MET A C 1
ATOM 671 O O . MET A 1 87 ? 2.848 -2.389 8.823 1.00 96.50 87 MET A O 1
ATOM 675 N N . HIS A 1 88 ? 2.494 -2.094 11.010 1.00 97.44 88 HIS A N 1
ATOM 676 C CA . HIS A 1 88 ? 1.178 -2.744 10.988 1.00 97.44 88 HIS A CA 1
ATOM 677 C C . HIS A 1 88 ? 0.174 -2.006 10.097 1.00 97.44 88 HIS A C 1
ATOM 679 O O . HIS A 1 88 ? -0.542 -2.643 9.323 1.00 97.44 88 HIS A O 1
ATOM 685 N N . VAL A 1 89 ? 0.159 -0.676 10.171 1.00 97.81 89 VAL A N 1
ATOM 686 C CA . VAL A 1 89 ? -0.721 0.177 9.367 1.00 97.81 89 VAL A CA 1
ATOM 687 C C . VAL A 1 89 ? -0.341 0.143 7.884 1.00 97.81 89 VAL A C 1
ATOM 689 O O . VAL A 1 89 ? -1.214 -0.054 7.043 1.00 97.81 89 VAL A O 1
ATOM 692 N N . GLU A 1 90 ? 0.947 0.258 7.552 1.00 96.69 90 GLU A N 1
ATOM 693 C CA . GLU A 1 90 ? 1.454 0.159 6.175 1.00 96.69 90 GLU A CA 1
ATOM 694 C C . GLU A 1 90 ? 1.146 -1.208 5.554 1.00 96.69 90 GLU A C 1
ATOM 696 O O . GLU A 1 90 ? 0.668 -1.291 4.424 1.00 96.69 90 GLU A O 1
ATOM 701 N N . GLN A 1 91 ? 1.349 -2.296 6.302 1.00 96.69 91 GLN A N 1
ATOM 702 C CA . GLN A 1 91 ? 1.053 -3.644 5.817 1.00 96.69 91 GLN A CA 1
ATOM 703 C C . GLN A 1 91 ? -0.447 -3.883 5.614 1.00 96.69 91 GLN A C 1
ATOM 705 O O . GLN A 1 91 ? -0.829 -4.568 4.665 1.00 96.69 91 GLN A O 1
ATOM 710 N N . ALA A 1 92 ? -1.305 -3.343 6.484 1.00 97.81 92 ALA A N 1
ATOM 711 C CA . ALA A 1 92 ? -2.750 -3.408 6.283 1.00 97.81 92 ALA A CA 1
ATOM 712 C C . ALA A 1 92 ? -3.168 -2.596 5.047 1.00 97.81 92 ALA A C 1
ATOM 714 O O . ALA A 1 92 ? -3.931 -3.083 4.214 1.00 97.81 92 ALA A O 1
ATOM 715 N N . TYR A 1 93 ? -2.606 -1.399 4.870 1.00 97.50 93 TYR A N 1
ATOM 716 C CA . TYR A 1 93 ? -2.893 -0.567 3.707 1.00 97.50 93 TYR A CA 1
ATOM 717 C C . TYR A 1 93 ? -2.453 -1.228 2.391 1.00 97.50 93 TYR A C 1
ATOM 719 O O . TYR A 1 93 ? -3.228 -1.282 1.436 1.00 97.50 93 TYR A O 1
ATOM 727 N N . GLN A 1 94 ? -1.254 -1.817 2.361 1.00 94.62 94 GLN A N 1
ATOM 728 C CA . GLN A 1 94 ? -0.764 -2.622 1.239 1.00 94.62 94 GLN A CA 1
ATOM 729 C C . GLN A 1 94 ? -1.741 -3.749 0.884 1.00 94.62 94 GLN A C 1
ATOM 731 O O . GLN A 1 94 ? -2.071 -3.930 -0.288 1.00 94.62 94 GLN A O 1
ATOM 736 N N . LEU A 1 95 ? -2.202 -4.506 1.885 1.00 95.56 95 LEU A N 1
ATOM 737 C CA . LEU A 1 95 ? -3.106 -5.632 1.663 1.00 95.56 95 LEU A CA 1
ATOM 738 C C . LEU A 1 95 ? -4.470 -5.165 1.137 1.00 95.56 95 LEU A C 1
ATOM 740 O O . LEU A 1 95 ? -5.040 -5.791 0.246 1.00 95.56 95 LEU A O 1
ATOM 744 N N . ALA A 1 96 ? -4.977 -4.036 1.638 1.00 96.06 96 ALA A N 1
ATOM 745 C CA . ALA A 1 96 ? -6.230 -3.451 1.168 1.00 96.06 96 ALA A CA 1
ATOM 746 C C . ALA A 1 96 ? -6.120 -2.973 -0.286 1.00 96.06 96 ALA A C 1
ATOM 748 O O . ALA A 1 96 ? -7.020 -3.211 -1.088 1.00 96.06 96 ALA A O 1
ATOM 749 N N . ALA A 1 97 ? -4.991 -2.364 -0.650 1.00 93.81 97 ALA A N 1
ATOM 750 C CA . ALA A 1 97 ? -4.709 -1.973 -2.023 1.00 93.81 97 ALA A CA 1
ATOM 751 C C . ALA A 1 97 ? -4.604 -3.193 -2.962 1.00 93.81 97 ALA A C 1
ATOM 753 O O . ALA A 1 97 ? -5.136 -3.155 -4.067 1.00 93.81 97 ALA A O 1
ATOM 754 N N . GLN A 1 98 ? -4.009 -4.310 -2.521 1.00 92.69 98 GLN A N 1
ATOM 755 C CA . GLN A 1 98 ? -4.003 -5.569 -3.289 1.00 92.69 98 GLN A CA 1
ATOM 756 C C . GLN A 1 98 ? -5.409 -6.147 -3.469 1.00 92.69 98 GLN A C 1
ATOM 758 O O . GLN A 1 98 ? -5.750 -6.612 -4.555 1.00 92.69 98 GLN A O 1
ATOM 763 N N . LYS A 1 99 ? -6.234 -6.103 -2.418 1.00 93.75 99 LYS A N 1
ATOM 764 C CA . LYS A 1 99 ? -7.634 -6.537 -2.479 1.00 93.75 99 LYS A CA 1
ATOM 765 C C . LYS A 1 99 ? -8.421 -5.724 -3.501 1.00 93.75 99 LYS A C 1
ATOM 767 O O . LYS A 1 99 ? -9.061 -6.300 -4.372 1.00 93.75 99 LYS A O 1
ATOM 772 N N . ARG A 1 100 ? -8.301 -4.397 -3.448 1.00 91.94 100 ARG A N 1
ATOM 773 C CA . ARG A 1 100 ? -8.939 -3.494 -4.406 1.00 91.94 100 ARG A CA 1
ATOM 774 C C . ARG A 1 100 ? -8.449 -3.736 -5.836 1.00 91.94 100 ARG A C 1
ATOM 776 O O . ARG A 1 100 ? -9.257 -3.831 -6.747 1.00 91.94 100 ARG A O 1
ATOM 783 N N . PHE A 1 101 ? -7.142 -3.905 -6.021 1.00 89.44 101 PHE A N 1
ATOM 784 C CA . PHE A 1 101 ? -6.547 -4.229 -7.319 1.00 89.44 101 PHE A CA 1
ATOM 785 C C . PHE A 1 101 ? -7.152 -5.507 -7.927 1.00 89.44 101 PHE A C 1
ATOM 787 O O . PHE A 1 101 ? -7.452 -5.556 -9.118 1.00 89.44 101 PHE A O 1
ATOM 794 N N . LEU A 1 102 ? -7.383 -6.535 -7.103 1.00 91.81 102 LEU A N 1
ATOM 795 C CA . LEU A 1 102 ? -8.073 -7.759 -7.521 1.00 91.81 102 LEU A CA 1
ATOM 796 C C . LEU A 1 102 ? -9.543 -7.521 -7.886 1.00 91.81 102 LEU A C 1
ATOM 798 O O . LEU A 1 102 ? -10.031 -8.118 -8.842 1.00 91.81 102 LEU A O 1
ATOM 802 N N . GLU A 1 103 ? -10.250 -6.686 -7.125 1.00 91.69 103 GLU A N 1
ATOM 803 C CA . GLU A 1 103 ? -11.661 -6.351 -7.363 1.00 91.69 103 GLU A CA 1
ATOM 804 C C . GLU A 1 103 ? -11.852 -5.535 -8.650 1.00 91.69 103 GLU A C 1
ATOM 806 O O . GLU A 1 103 ? -12.818 -5.750 -9.380 1.00 91.69 103 GLU A O 1
ATOM 811 N N . GLU A 1 104 ? -10.917 -4.636 -8.958 1.00 89.75 104 GLU A N 1
ATOM 812 C CA . GLU A 1 104 ? -10.922 -3.831 -10.184 1.00 89.75 104 GLU A CA 1
ATOM 813 C C . GLU A 1 104 ? -10.468 -4.620 -11.419 1.00 89.75 104 GLU A C 1
ATOM 815 O O . GLU A 1 104 ? -10.797 -4.241 -12.543 1.00 89.75 104 GLU A O 1
ATOM 820 N N . GLY A 1 105 ? -9.714 -5.709 -11.231 1.00 85.81 105 GLY A N 1
ATOM 821 C CA . GLY A 1 105 ? -9.320 -6.620 -12.307 1.00 85.81 105 GLY A CA 1
ATOM 822 C C . GLY A 1 105 ? -8.452 -5.971 -13.388 1.00 85.81 105 GLY A C 1
ATOM 823 O O . GLY A 1 105 ? -8.486 -6.395 -14.542 1.00 85.81 105 GLY A O 1
ATOM 824 N N . SER A 1 106 ? -7.681 -4.942 -13.041 1.00 79.81 106 SER A N 1
ATOM 825 C CA . SER A 1 106 ? -6.817 -4.219 -13.977 1.00 79.81 106 SER A CA 1
ATOM 826 C C . SER A 1 106 ? -5.400 -4.075 -13.418 1.00 79.81 106 SER A C 1
ATOM 828 O O . SER A 1 106 ? -5.178 -4.264 -12.226 1.00 79.81 106 SER A O 1
ATOM 830 N N . CYS A 1 107 ? -4.424 -3.758 -14.278 1.00 79.25 107 CYS A N 1
ATOM 831 C CA . CYS A 1 107 ? -3.010 -3.634 -13.900 1.00 79.25 107 CYS A CA 1
ATOM 832 C C . CYS A 1 107 ? -2.472 -2.214 -13.569 1.00 79.25 107 CYS A C 1
ATOM 834 O O . CYS A 1 107 ? -1.247 -2.075 -13.549 1.00 79.25 107 CYS A O 1
ATOM 836 N N . PRO A 1 108 ? -3.281 -1.156 -13.311 1.00 77.62 108 PRO A N 1
ATOM 837 C CA . PRO A 1 108 ? -2.751 0.172 -13.022 1.00 77.62 108 PRO A CA 1
ATOM 838 C C . PRO A 1 108 ? -2.139 0.239 -11.613 1.00 77.62 108 PRO A C 1
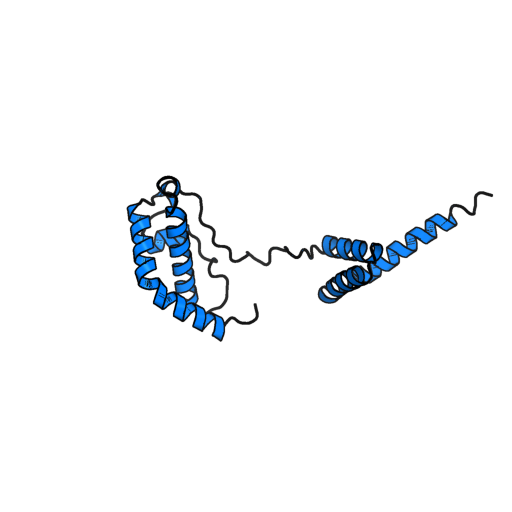ATOM 840 O O . PRO A 1 108 ? -1.991 -0.753 -10.902 1.00 77.62 108 PRO A O 1
ATOM 843 N N . CYS A 1 109 ? -1.753 1.437 -11.185 1.00 82.06 109 CYS A N 1
ATOM 844 C CA . CYS A 1 109 ? -1.183 1.628 -9.863 1.00 82.06 109 CYS A CA 1
ATOM 845 C C . CYS A 1 109 ? -2.180 1.314 -8.729 1.00 82.06 109 CYS A C 1
ATOM 847 O O . CYS A 1 109 ? -3.165 2.021 -8.552 1.00 82.06 109 CYS A O 1
ATOM 849 N N . MET A 1 110 ? -1.841 0.349 -7.868 1.00 84.00 110 MET A N 1
ATOM 850 C CA . MET A 1 110 ? -2.606 -0.001 -6.658 1.00 84.00 110 MET A CA 1
ATOM 851 C C . MET A 1 110 ? -2.710 1.122 -5.600 1.00 84.00 110 MET A C 1
ATOM 853 O O . MET A 1 110 ? -3.521 1.037 -4.683 1.00 84.00 110 MET A O 1
ATOM 857 N N . PHE A 1 111 ? -1.886 2.167 -5.714 1.00 86.25 111 PHE A N 1
ATOM 858 C CA . PHE A 1 111 ? -1.877 3.349 -4.843 1.00 86.25 111 PHE A CA 1
ATOM 859 C C . PHE A 1 111 ? -2.434 4.605 -5.524 1.00 86.25 111 PHE A C 1
ATOM 861 O O . PHE A 1 111 ? -2.106 5.721 -5.127 1.00 86.25 111 PHE A O 1
ATOM 868 N N . ASP A 1 112 ? -3.301 4.444 -6.529 1.00 82.50 112 ASP A N 1
ATOM 869 C CA . ASP A 1 112 ? -4.168 5.540 -6.993 1.00 82.50 112 ASP A CA 1
ATOM 870 C C . ASP A 1 112 ? -5.196 5.980 -5.928 1.00 82.50 112 ASP A C 1
ATOM 872 O O . ASP A 1 112 ? -5.831 7.033 -6.019 1.00 82.50 112 ASP A O 1
ATOM 876 N N . TRP A 1 113 ? -5.315 5.168 -4.880 1.00 86.38 113 TRP A N 1
ATOM 877 C CA . TRP A 1 113 ? -6.101 5.377 -3.686 1.00 86.38 113 TRP A CA 1
ATOM 878 C C . TRP A 1 113 ? -5.267 6.038 -2.589 1.00 86.38 113 TRP A C 1
ATOM 880 O O . TRP A 1 113 ? -4.059 5.834 -2.503 1.00 86.38 113 TRP A O 1
ATOM 890 N N . SER A 1 114 ? -5.907 6.832 -1.727 1.00 91.38 114 SER A N 1
ATOM 891 C CA . SER A 1 114 ? -5.214 7.524 -0.637 1.00 91.38 114 SER A CA 1
ATOM 892 C C . SER A 1 114 ? -5.281 6.747 0.678 1.00 91.38 114 SER A C 1
ATOM 894 O O . SER A 1 114 ? -6.291 6.109 0.986 1.00 91.38 114 SER A O 1
ATOM 896 N N . PHE A 1 115 ? -4.252 6.901 1.517 1.00 95.31 115 PHE A N 1
ATOM 897 C CA . PHE A 1 115 ? -4.251 6.351 2.874 1.00 95.31 115 PHE A CA 1
ATOM 898 C C . PHE A 1 115 ? -5.444 6.851 3.706 1.00 95.31 115 PHE A C 1
ATOM 900 O O . PHE A 1 115 ? -6.065 6.083 4.437 1.00 95.31 115 PHE A O 1
ATOM 907 N N . SER A 1 116 ? -5.827 8.123 3.556 1.00 96.25 116 SER A N 1
ATOM 908 C CA . SER A 1 116 ? -7.002 8.683 4.233 1.00 96.25 116 SER A CA 1
ATOM 909 C C . SER A 1 116 ? -8.293 7.976 3.831 1.00 96.25 116 SER A C 1
ATOM 911 O O . SER A 1 116 ? -9.130 7.692 4.682 1.00 96.25 116 SER A O 1
ATOM 913 N N . SER A 1 117 ? -8.450 7.665 2.544 1.00 95.38 117 SER A N 1
ATOM 914 C CA . SER A 1 117 ? -9.611 6.931 2.042 1.00 95.38 117 SER A CA 1
ATOM 915 C C . SER A 1 117 ? -9.626 5.480 2.533 1.00 95.38 117 SER A C 1
ATOM 917 O O . SER A 1 117 ? -10.701 4.954 2.811 1.00 95.38 117 SER A O 1
ATOM 919 N N . PHE A 1 118 ? -8.456 4.856 2.695 1.00 96.25 118 PHE A N 1
ATOM 920 C CA . PHE A 1 118 ? -8.321 3.551 3.345 1.00 96.25 118 PHE A CA 1
ATOM 921 C C . PHE A 1 118 ? -8.783 3.570 4.797 1.00 96.25 118 PHE A C 1
ATOM 923 O O . PHE A 1 118 ? -9.666 2.795 5.159 1.00 96.25 118 PHE A O 1
ATOM 930 N N . VAL A 1 119 ? -8.245 4.477 5.613 1.00 97.56 119 VAL A N 1
ATOM 931 C CA . VAL A 1 119 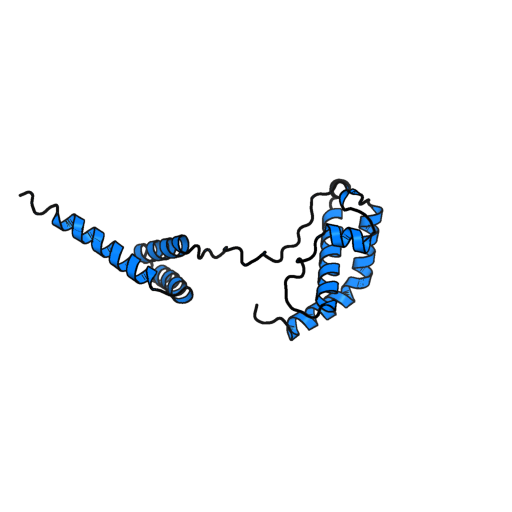? -8.617 4.568 7.031 1.00 97.56 119 VAL A CA 1
ATOM 932 C C . VAL A 1 119 ? -10.105 4.879 7.186 1.00 97.56 119 VAL A C 1
ATOM 934 O O . VAL A 1 119 ? -10.788 4.236 7.983 1.00 97.56 119 VAL A O 1
ATOM 937 N N . LEU A 1 120 ? -10.636 5.796 6.374 1.00 97.12 120 LEU A N 1
ATOM 938 C CA . LEU A 1 120 ? -12.055 6.129 6.396 1.00 97.12 120 LEU A CA 1
ATOM 939 C C . LEU A 1 120 ? -12.930 4.930 6.011 1.00 97.12 120 LEU A C 1
ATOM 941 O O . LEU A 1 120 ? -13.908 4.650 6.696 1.00 97.12 120 LEU A O 1
ATOM 945 N N . GLY A 1 121 ? -12.585 4.212 4.942 1.00 95.50 121 GLY A N 1
ATOM 946 C CA . GLY A 1 121 ? -13.366 3.064 4.481 1.00 95.50 121 GLY A CA 1
ATOM 947 C C . GLY A 1 121 ? -13.307 1.867 5.430 1.00 95.50 121 GLY A C 1
ATOM 948 O O . GLY A 1 121 ? -14.292 1.148 5.566 1.00 95.50 121 GLY A O 1
ATOM 949 N N . HIS A 1 122 ? -12.169 1.655 6.093 1.00 95.81 122 HIS A N 1
ATOM 950 C CA . HIS A 1 122 ? -11.953 0.483 6.939 1.00 95.81 122 HIS A CA 1
ATOM 951 C C . HIS A 1 122 ? -12.387 0.696 8.394 1.00 95.81 122 HIS A C 1
ATOM 953 O O . HIS A 1 122 ? -12.870 -0.232 9.036 1.00 95.81 122 HIS A O 1
ATOM 959 N N . LEU A 1 123 ? -12.210 1.913 8.916 1.00 97.25 123 LEU A N 1
ATOM 960 C CA . LEU A 1 123 ? -12.401 2.232 10.335 1.00 97.25 123 LEU A CA 1
ATOM 961 C C . LEU A 1 123 ? -13.431 3.342 10.579 1.00 97.25 123 LEU A C 1
ATOM 963 O O . LEU A 1 123 ? -13.801 3.581 11.725 1.00 97.25 123 LEU A O 1
ATOM 967 N N . GLY A 1 124 ? -13.891 4.042 9.537 1.00 97.56 124 GLY A N 1
ATOM 968 C CA . GLY A 1 124 ? -14.835 5.155 9.679 1.00 97.56 124 GLY A CA 1
ATOM 969 C C . GLY A 1 124 ? -14.232 6.404 10.331 1.00 97.56 124 GLY A C 1
ATOM 970 O O . GLY A 1 124 ? -14.975 7.228 10.857 1.00 97.56 124 GLY A O 1
ATOM 971 N N . LYS A 1 125 ? -12.899 6.539 10.324 1.00 96.94 125 LYS A N 1
ATOM 972 C CA . LYS A 1 125 ? -12.155 7.607 11.013 1.00 96.94 125 LYS A CA 1
ATOM 973 C C . LYS A 1 125 ? -11.229 8.364 10.067 1.00 96.94 125 LYS A C 1
ATOM 975 O O . LYS A 1 125 ? -10.912 7.888 8.977 1.00 96.94 125 LYS A O 1
ATOM 980 N N . SER A 1 126 ? -10.749 9.529 10.492 1.00 96.81 126 SER A N 1
ATOM 981 C CA . SER A 1 126 ? -9.603 10.171 9.849 1.00 96.81 126 SER A CA 1
ATOM 982 C C . SER A 1 126 ? -8.273 9.582 10.355 1.00 96.81 126 SER A C 1
ATOM 984 O O . SER A 1 126 ? -8.203 9.074 11.476 1.00 96.81 126 SER A O 1
ATOM 986 N N . PRO A 1 127 ? -7.176 9.681 9.580 1.00 96.81 127 PRO A N 1
ATOM 987 C CA . PRO A 1 127 ? -5.850 9.218 10.002 1.00 96.81 127 PRO A CA 1
ATOM 988 C C . PRO A 1 127 ? -5.369 9.726 11.369 1.00 96.81 127 PRO A C 1
ATOM 990 O O . PRO A 1 127 ? -4.739 8.986 12.119 1.00 96.81 127 PRO A O 1
ATOM 993 N N . ASN A 1 128 ? -5.661 10.984 11.710 1.00 97.12 128 ASN A N 1
ATOM 994 C CA . ASN A 1 128 ? -5.193 11.591 12.961 1.00 97.12 128 ASN A CA 1
ATOM 995 C C . ASN A 1 128 ? -5.952 11.096 14.200 1.00 97.12 128 ASN A C 1
ATOM 997 O O . ASN A 1 128 ? -5.512 11.350 15.317 1.00 97.12 128 ASN A O 1
ATOM 1001 N N . GLU A 1 129 ? -7.072 10.398 14.010 1.00 97.44 129 GLU A N 1
ATOM 1002 C CA . GLU A 1 129 ? -7.903 9.849 15.087 1.00 97.44 129 GLU A CA 1
ATOM 1003 C C . GLU A 1 129 ? -7.569 8.387 15.405 1.00 97.44 129 GLU A C 1
ATOM 1005 O O . GLU A 1 129 ? -8.203 7.793 16.277 1.00 97.44 129 GLU A O 1
ATOM 1010 N N . LEU A 1 130 ? -6.588 7.800 14.708 1.00 97.88 130 LEU A N 1
ATOM 1011 C CA . LEU A 1 130 ? -6.171 6.426 14.954 1.00 97.88 130 LEU A CA 1
ATOM 1012 C C . LEU A 1 130 ? -5.631 6.250 16.375 1.00 97.88 130 LEU A C 1
ATOM 1014 O O . LEU A 1 130 ? -4.759 6.992 16.834 1.00 97.88 130 LEU A O 1
ATOM 1018 N N . THR A 1 131 ? -6.120 5.214 17.044 1.00 97.81 131 THR A N 1
ATOM 1019 C CA . THR A 1 131 ? -5.669 4.774 18.366 1.00 97.81 131 THR A CA 1
ATOM 1020 C C . THR A 1 131 ? -4.891 3.461 18.272 1.00 97.81 131 THR A C 1
ATOM 1022 O O . THR A 1 131 ? -4.782 2.850 17.208 1.00 97.81 131 THR A O 1
ATOM 1025 N N . GLN A 1 132 ? -4.345 2.993 19.397 1.00 97.75 132 GLN A N 1
ATOM 1026 C CA . GLN A 1 132 ? -3.719 1.667 19.448 1.00 97.75 132 GLN A CA 1
ATOM 1027 C C . GLN A 1 132 ? -4.693 0.533 19.140 1.00 97.75 132 GLN A C 1
ATOM 1029 O O . GLN A 1 132 ? -4.317 -0.424 18.465 1.00 97.75 132 GLN A O 1
ATOM 1034 N N . ASP A 1 133 ? -5.942 0.653 19.583 1.00 98.06 133 ASP A N 1
ATOM 1035 C CA . ASP A 1 133 ? -6.963 -0.358 19.313 1.00 98.06 133 ASP A CA 1
ATOM 1036 C C . ASP A 1 133 ? -7.252 -0.453 17.810 1.00 98.06 133 ASP A C 1
ATOM 1038 O O . ASP A 1 133 ? -7.405 -1.551 17.278 1.00 98.06 133 ASP A O 1
ATOM 1042 N N . ASP A 1 134 ? -7.217 0.678 17.099 1.00 98.44 134 ASP A N 1
ATOM 1043 C CA . ASP A 1 134 ? -7.361 0.702 15.642 1.00 98.44 134 ASP A CA 1
ATOM 1044 C C . ASP A 1 134 ? -6.174 0.011 14.944 1.00 98.44 134 ASP A C 1
ATOM 1046 O O . ASP A 1 134 ? -6.359 -0.746 13.990 1.00 98.44 134 ASP A O 1
ATOM 1050 N N . VAL A 1 135 ? -4.943 0.211 15.431 1.00 98.25 135 VAL A N 1
ATOM 1051 C CA . VAL A 1 135 ? -3.755 -0.490 14.905 1.00 98.25 135 VAL A CA 1
ATOM 1052 C C . VAL A 1 135 ? -3.870 -2.001 15.124 1.00 98.25 135 VAL A C 1
ATOM 1054 O O . VAL A 1 135 ? -3.542 -2.781 14.226 1.00 98.25 135 VAL A O 1
ATOM 1057 N N . ILE A 1 136 ? -4.355 -2.424 16.295 1.00 98.06 136 ILE A N 1
ATOM 1058 C CA . ILE A 1 136 ? -4.620 -3.834 16.607 1.00 98.06 136 ILE A CA 1
ATOM 1059 C C . ILE A 1 136 ? -5.685 -4.392 15.660 1.00 98.06 136 ILE A C 1
ATOM 1061 O O . ILE A 1 136 ? -5.465 -5.445 15.065 1.00 98.06 136 ILE A O 1
ATOM 1065 N N . GLN A 1 137 ? -6.782 -3.666 15.446 1.00 98.25 137 GLN A N 1
ATOM 1066 C CA . GLN A 1 137 ? -7.843 -4.072 14.529 1.00 98.25 137 GLN A CA 1
ATOM 1067 C C . GLN A 1 137 ? -7.323 -4.259 13.097 1.00 98.25 137 GLN A C 1
ATOM 1069 O O . GLN A 1 137 ? -7.590 -5.288 12.476 1.00 98.25 137 GLN A O 1
ATOM 1074 N N . LEU A 1 138 ? -6.522 -3.315 12.589 1.00 98.31 138 LEU A N 1
ATOM 1075 C CA . LEU A 1 138 ? -5.900 -3.411 11.265 1.00 98.31 138 LEU A CA 1
ATOM 1076 C C . LEU A 1 138 ? -4.933 -4.595 11.159 1.00 98.31 138 LEU A C 1
ATOM 1078 O O . LEU A 1 138 ? -4.919 -5.307 10.153 1.00 98.31 138 LEU A O 1
ATOM 1082 N N . ARG A 1 139 ? -4.128 -4.834 12.199 1.00 97.75 139 ARG A N 1
ATOM 1083 C CA . ARG A 1 139 ? -3.219 -5.984 12.272 1.00 97.75 139 ARG A CA 1
ATOM 1084 C C . ARG A 1 139 ? -3.987 -7.304 12.250 1.00 97.75 139 ARG A C 1
ATOM 1086 O O . ARG A 1 139 ? -3.549 -8.240 11.573 1.00 97.75 139 ARG A O 1
ATOM 1093 N N . ASP A 1 140 ? -5.082 -7.391 12.993 1.00 98.12 140 ASP A N 1
ATOM 1094 C CA . ASP A 1 140 ? -5.881 -8.607 13.130 1.00 98.12 140 ASP A CA 1
ATOM 1095 C C . ASP A 1 140 ? -6.640 -8.903 11.832 1.00 98.12 140 ASP A C 1
ATOM 1097 O O . ASP A 1 140 ? -6.535 -10.018 11.321 1.00 98.12 140 ASP A O 1
ATOM 1101 N N . TRP A 1 141 ? -7.275 -7.890 11.229 1.00 97.75 141 TRP A N 1
ATOM 1102 C CA . TRP A 1 141 ? -7.867 -7.988 9.890 1.00 97.75 141 TRP A CA 1
ATOM 1103 C C . TRP A 1 141 ? -6.842 -8.467 8.859 1.00 97.75 141 TRP A C 1
ATOM 1105 O O . TRP A 1 141 ? -7.063 -9.456 8.159 1.00 97.75 141 TRP A O 1
ATOM 1115 N N . ARG A 1 142 ? -5.667 -7.823 8.818 1.00 96.75 142 ARG A N 1
ATOM 1116 C CA . ARG A 1 142 ? -4.592 -8.211 7.902 1.00 96.75 142 ARG A CA 1
ATOM 1117 C C . ARG A 1 142 ? -4.210 -9.672 8.102 1.00 96.75 142 ARG A C 1
ATOM 1119 O O . ARG A 1 142 ? -4.047 -10.390 7.129 1.00 96.75 142 ARG A O 1
ATOM 1126 N N . SER A 1 143 ? -4.055 -10.116 9.347 1.00 96.38 143 SER A N 1
ATOM 1127 C CA . SER A 1 143 ? -3.636 -11.489 9.657 1.00 96.38 143 SER A CA 1
ATOM 1128 C C . SER A 1 143 ? -4.671 -12.533 9.226 1.00 96.38 143 SER A C 1
ATOM 1130 O O . SER A 1 143 ? -4.281 -13.627 8.829 1.00 96.38 143 SER A O 1
ATOM 1132 N N . GLN A 1 144 ? -5.961 -12.190 9.265 1.00 97.06 144 GLN A N 1
ATOM 1133 C CA . GLN A 1 144 ? -7.051 -13.057 8.808 1.00 97.06 144 GLN A CA 1
ATOM 1134 C C . GLN A 1 144 ? -7.083 -13.186 7.280 1.00 97.06 144 GLN A C 1
ATOM 1136 O O . GLN A 1 144 ? -7.280 -14.280 6.760 1.00 97.06 144 GLN A O 1
ATOM 1141 N N . GLU A 1 145 ? -6.844 -12.092 6.557 1.00 95.56 145 GLU A N 1
ATOM 1142 C CA . GLU A 1 145 ? -7.032 -12.050 5.100 1.00 95.56 145 GLU A CA 1
ATOM 1143 C C . GLU A 1 145 ? -5.745 -12.322 4.299 1.00 95.56 145 GLU A C 1
ATOM 1145 O O . GLU A 1 145 ? -5.806 -12.605 3.101 1.00 95.56 145 GLU A O 1
ATOM 1150 N N . LEU A 1 146 ? -4.572 -12.230 4.942 1.00 91.81 146 LEU A N 1
ATOM 1151 C CA . LEU A 1 146 ? -3.261 -12.196 4.280 1.00 91.81 146 LEU A CA 1
ATOM 1152 C C . LEU A 1 146 ? -3.065 -13.324 3.268 1.00 91.81 146 LEU A C 1
ATOM 1154 O O . LEU A 1 146 ? -2.625 -13.076 2.148 1.00 91.81 146 LEU A O 1
ATOM 1158 N N . SER A 1 147 ? -3.349 -14.560 3.682 1.00 87.19 147 SER A N 1
ATOM 1159 C CA . SER A 1 147 ? -3.057 -15.739 2.867 1.00 87.19 147 SER A CA 1
ATOM 1160 C C . SER A 1 147 ? -3.926 -15.804 1.613 1.00 87.19 147 SER A C 1
ATOM 1162 O O . SER A 1 147 ? -3.411 -16.153 0.554 1.00 87.19 147 SER A O 1
ATOM 1164 N N . ASP A 1 148 ? -5.217 -15.473 1.722 1.00 93.00 148 ASP A N 1
ATOM 1165 C CA . ASP A 1 148 ? -6.145 -15.512 0.584 1.00 93.00 148 ASP A CA 1
ATOM 1166 C C . ASP A 1 148 ? -5.790 -14.431 -0.440 1.00 93.00 148 ASP A C 1
ATOM 1168 O O . ASP A 1 148 ? -5.585 -14.714 -1.622 1.00 93.00 148 ASP A O 1
ATOM 1172 N N . ILE A 1 149 ? -5.640 -13.189 0.031 1.00 93.00 149 ILE A N 1
ATOM 1173 C CA . ILE A 1 149 ? -5.391 -12.047 -0.850 1.00 93.00 149 ILE A CA 1
ATOM 1174 C C . ILE A 1 149 ? -4.028 -12.172 -1.527 1.00 93.00 149 ILE A C 1
ATOM 1176 O O . ILE A 1 149 ? -3.946 -11.950 -2.732 1.00 93.00 149 ILE A O 1
ATOM 1180 N N . LEU A 1 150 ? -2.962 -12.534 -0.799 1.00 88.56 150 LEU A N 1
ATOM 1181 C CA . LEU A 1 150 ? -1.630 -12.637 -1.404 1.00 88.56 150 LEU A CA 1
ATOM 1182 C C . LEU A 1 150 ? -1.565 -13.725 -2.474 1.00 88.56 150 LEU A C 1
ATOM 1184 O O . LEU A 1 150 ? -1.003 -13.471 -3.537 1.00 88.56 150 LEU A O 1
ATOM 1188 N N . GLY A 1 151 ? -2.156 -14.898 -2.221 1.00 87.75 151 GLY A N 1
ATOM 1189 C CA . GLY A 1 151 ? -2.196 -15.980 -3.207 1.00 87.75 151 GLY A CA 1
ATOM 1190 C C . GLY A 1 151 ? -2.875 -15.525 -4.497 1.00 87.75 151 GLY A C 1
ATOM 1191 O O . GLY A 1 151 ? -2.268 -15.542 -5.569 1.00 87.75 151 GLY A O 1
ATOM 1192 N N . ARG A 1 152 ? -4.094 -14.992 -4.369 1.00 93.50 152 ARG A N 1
ATOM 1193 C CA . ARG A 1 152 ? -4.885 -14.493 -5.502 1.00 93.50 152 ARG A CA 1
ATOM 1194 C C . ARG A 1 152 ? -4.204 -13.333 -6.226 1.00 93.50 152 ARG A C 1
ATOM 1196 O O . ARG A 1 152 ? -4.207 -13.292 -7.452 1.00 93.50 152 ARG A O 1
ATOM 1203 N N . TYR A 1 153 ? -3.604 -12.398 -5.489 1.00 90.00 153 TYR A N 1
ATOM 1204 C CA . TYR A 1 153 ? -2.887 -11.252 -6.053 1.00 90.00 153 TYR A CA 1
ATOM 1205 C C . TYR A 1 153 ? -1.685 -11.696 -6.884 1.00 90.00 153 TYR A C 1
ATOM 1207 O O . TYR A 1 153 ? -1.523 -11.241 -8.017 1.00 90.00 153 TYR A O 1
ATOM 1215 N N . THR A 1 154 ? -0.859 -12.601 -6.353 1.00 86.81 154 THR A N 1
ATOM 1216 C CA . THR A 1 154 ? 0.300 -13.138 -7.072 1.00 86.81 154 THR A CA 1
ATOM 1217 C C . THR A 1 154 ? -0.128 -13.882 -8.334 1.00 86.81 154 THR A C 1
ATOM 1219 O O . THR A 1 154 ? 0.436 -13.634 -9.399 1.00 86.81 154 THR A O 1
ATOM 1222 N N . GLU A 1 155 ? -1.142 -14.744 -8.247 1.00 89.88 155 GLU A N 1
ATOM 1223 C CA . GLU A 1 155 ? -1.687 -15.460 -9.405 1.00 89.88 155 GLU A CA 1
ATOM 1224 C C . GLU A 1 155 ? -2.210 -14.494 -10.475 1.00 89.88 155 GLU A C 1
ATOM 1226 O O . GLU A 1 155 ? -1.812 -14.580 -11.639 1.00 89.88 155 GLU A O 1
ATOM 1231 N N . PHE A 1 156 ? -3.039 -13.525 -10.078 1.00 89.06 156 PHE A N 1
ATOM 1232 C CA . PHE A 1 156 ? -3.614 -12.546 -10.994 1.00 89.06 156 PHE A CA 1
ATOM 1233 C C . PHE A 1 156 ? -2.536 -11.694 -11.673 1.00 89.06 156 PHE A C 1
ATOM 1235 O O . PHE A 1 156 ? -2.547 -11.557 -12.896 1.00 89.06 156 PHE A O 1
ATOM 1242 N N . ARG A 1 157 ? -1.581 -11.144 -10.911 1.00 85.69 157 ARG A N 1
ATOM 1243 C CA . ARG A 1 157 ? -0.477 -10.337 -11.459 1.00 85.69 157 ARG A CA 1
ATOM 1244 C C . ARG A 1 157 ? 0.350 -11.129 -12.465 1.00 85.69 157 ARG A C 1
ATOM 1246 O O . ARG A 1 157 ? 0.655 -10.605 -13.534 1.00 85.69 157 ARG A O 1
ATOM 1253 N N . ASN A 1 158 ? 0.691 -12.375 -12.139 1.00 84.06 158 ASN A N 1
ATOM 1254 C CA . ASN A 1 158 ? 1.483 -13.235 -13.015 1.00 84.06 158 ASN A CA 1
ATOM 1255 C C . ASN A 1 158 ? 0.745 -13.575 -14.312 1.00 84.06 158 ASN A C 1
ATOM 1257 O O . ASN A 1 158 ? 1.387 -13.681 -15.353 1.00 84.06 158 ASN A O 1
ATOM 1261 N N . ALA A 1 159 ? -0.575 -13.749 -14.259 1.00 86.25 159 ALA A N 1
ATOM 1262 C CA . ALA A 1 159 ? -1.374 -14.074 -15.434 1.00 86.25 159 ALA A CA 1
ATOM 1263 C C . ALA A 1 159 ? -1.679 -12.853 -16.320 1.00 86.25 159 ALA A C 1
ATOM 1265 O O . ALA A 1 159 ? -1.757 -13.003 -17.536 1.00 86.25 159 ALA A O 1
ATOM 1266 N N . ASN A 1 160 ? -1.850 -11.662 -15.733 1.00 83.31 160 ASN A N 1
ATOM 1267 C CA . ASN A 1 160 ? -2.484 -10.532 -16.427 1.00 83.31 160 ASN A CA 1
ATOM 1268 C C . ASN A 1 160 ? -1.600 -9.289 -16.593 1.00 83.31 160 ASN A C 1
ATOM 1270 O O . ASN A 1 160 ? -1.893 -8.466 -17.452 1.00 83.31 160 ASN A O 1
ATOM 1274 N N . CYS A 1 161 ? -0.537 -9.133 -15.798 1.00 79.06 161 CYS A N 1
ATOM 1275 C CA . CYS A 1 161 ? 0.209 -7.870 -15.702 1.00 79.06 161 CYS A CA 1
ATOM 1276 C C . CYS A 1 161 ? 1.694 -7.990 -16.086 1.00 79.06 161 CYS A C 1
ATOM 1278 O O . CYS A 1 161 ? 2.521 -7.221 -15.593 1.00 79.06 161 CYS A O 1
ATOM 1280 N N . GLN A 1 162 ? 2.067 -8.974 -16.912 1.00 60.72 162 GLN A N 1
ATOM 1281 C CA . GLN A 1 162 ? 3.436 -9.086 -17.430 1.00 60.72 162 GLN A CA 1
ATOM 1282 C C . GLN A 1 162 ? 3.640 -8.125 -18.612 1.00 60.72 162 GLN A C 1
ATOM 1284 O O . GLN A 1 162 ? 2.967 -8.272 -19.628 1.00 60.72 162 GLN A O 1
ATOM 1289 N N . GLY A 1 163 ? 4.588 -7.187 -18.502 1.00 55.56 163 GLY A N 1
ATOM 1290 C CA . GLY A 1 163 ? 4.995 -6.308 -19.611 1.00 55.56 163 GLY A CA 1
ATOM 1291 C C . GLY A 1 163 ? 5.074 -4.805 -19.314 1.00 55.56 163 GLY A C 1
ATOM 1292 O O . GLY A 1 163 ? 5.506 -4.075 -20.204 1.00 55.56 163 GLY A O 1
ATOM 1293 N N . ASP A 1 164 ? 4.711 -4.364 -18.105 1.00 41.78 164 ASP A N 1
ATOM 1294 C CA . ASP A 1 164 ? 4.831 -2.965 -17.648 1.00 41.78 164 ASP A CA 1
ATOM 1295 C C . ASP A 1 164 ? 6.137 -2.687 -16.882 1.00 41.78 164 ASP A C 1
ATOM 1297 O O . ASP A 1 164 ? 6.499 -3.509 -16.002 1.00 41.78 164 ASP A O 1
#